Protein AF-A0A6I0E344-F1 (afdb_monomer)

pLDDT: mean 92.2, std 3.75, range [76.25, 97.19]

Structure (mmCIF, N/CA/C/O backbone):
data_AF-A0A6I0E344-F1
#
_entry.id   AF-A0A6I0E344-F1
#
loop_
_atom_site.group_PDB
_atom_site.id
_atom_site.type_symbol
_atom_site.label_atom_id
_atom_site.label_alt_id
_atom_site.label_comp_id
_atom_site.label_asym_id
_atom_site.label_entity_id
_atom_site.label_seq_id
_atom_site.pdbx_PDB_ins_code
_atom_site.Cartn_x
_atom_site.Cartn_y
_atom_site.Cartn_z
_atom_site.occupancy
_atom_site.B_iso_or_equiv
_atom_site.auth_seq_id
_atom_site.auth_comp_id
_atom_site.auth_asym_id
_atom_site.auth_atom_id
_atom_site.pdbx_PDB_model_num
ATOM 1 N N . MET A 1 1 ? -2.520 6.190 -1.148 1.00 80.88 1 MET A N 1
ATOM 2 C CA . MET A 1 1 ? -2.501 4.844 -0.517 1.00 80.88 1 MET A CA 1
ATOM 3 C C . MET A 1 1 ? -2.687 4.882 1.000 1.00 80.88 1 MET A C 1
ATOM 5 O O . MET A 1 1 ? -3.589 4.215 1.489 1.00 80.88 1 MET A O 1
ATOM 9 N N . PHE A 1 2 ? -1.874 5.655 1.731 1.00 86.81 2 PHE A N 1
ATOM 10 C CA . PHE A 1 2 ? -1.893 5.723 3.205 1.00 86.81 2 PHE A CA 1
ATOM 11 C C . PHE A 1 2 ? -2.862 6.762 3.799 1.00 86.81 2 PHE A C 1
ATOM 13 O O . PHE A 1 2 ? -3.015 6.836 5.013 1.00 86.81 2 PHE A O 1
ATOM 20 N N . ASP A 1 3 ? -3.538 7.550 2.959 1.00 88.00 3 ASP A N 1
ATOM 21 C CA . ASP A 1 3 ? -4.520 8.536 3.409 1.00 88.00 3 ASP A CA 1
ATOM 22 C C . ASP A 1 3 ? -5.737 7.853 4.061 1.00 88.00 3 ASP A C 1
ATOM 24 O O . ASP A 1 3 ? -6.398 6.975 3.485 1.00 88.00 3 ASP A O 1
ATOM 28 N N . ARG A 1 4 ? -6.005 8.252 5.305 1.00 84.88 4 ARG A N 1
ATOM 29 C CA . ARG A 1 4 ? -7.048 7.716 6.188 1.00 84.88 4 ARG A CA 1
ATOM 30 C C . ARG A 1 4 ? -8.435 8.273 5.896 1.00 84.88 4 ARG A C 1
ATOM 32 O O . ARG A 1 4 ? -9.414 7.667 6.325 1.00 84.88 4 ARG A O 1
ATOM 39 N N . ASN A 1 5 ? -8.504 9.369 5.149 1.00 88.94 5 ASN A N 1
ATOM 40 C CA . ASN A 1 5 ? -9.743 10.058 4.811 1.00 88.94 5 ASN A CA 1
ATOM 41 C C . ASN A 1 5 ? -10.348 9.571 3.487 1.00 88.94 5 ASN A C 1
ATOM 43 O O . ASN A 1 5 ? -11.479 9.926 3.160 1.00 88.94 5 ASN A O 1
ATOM 47 N N . LEU A 1 6 ? -9.631 8.724 2.742 1.00 90.31 6 LEU A N 1
ATOM 48 C CA . LEU A 1 6 ? -10.154 8.091 1.535 1.00 90.31 6 LEU A CA 1
ATOM 49 C C . LEU A 1 6 ? -11.244 7.071 1.862 1.00 90.31 6 LEU A C 1
ATOM 51 O O . LEU A 1 6 ? -11.137 6.290 2.816 1.00 90.31 6 LEU A O 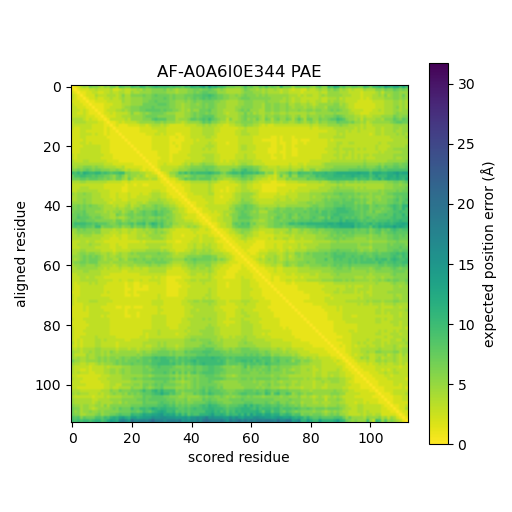1
ATOM 55 N N . LYS A 1 7 ? -12.265 7.014 1.003 1.00 91.12 7 LYS A N 1
ATOM 56 C CA . LYS A 1 7 ? -13.290 5.973 1.080 1.00 91.12 7 LYS A CA 1
ATOM 57 C C . LYS A 1 7 ? -12.672 4.603 0.792 1.00 91.12 7 LYS A C 1
ATOM 59 O O . LYS A 1 7 ? -11.716 4.506 0.021 1.00 91.12 7 LYS A O 1
ATOM 64 N N . PRO A 1 8 ? -13.233 3.508 1.341 1.00 86.88 8 PRO A N 1
ATOM 65 C CA . PRO A 1 8 ? -12.706 2.166 1.098 1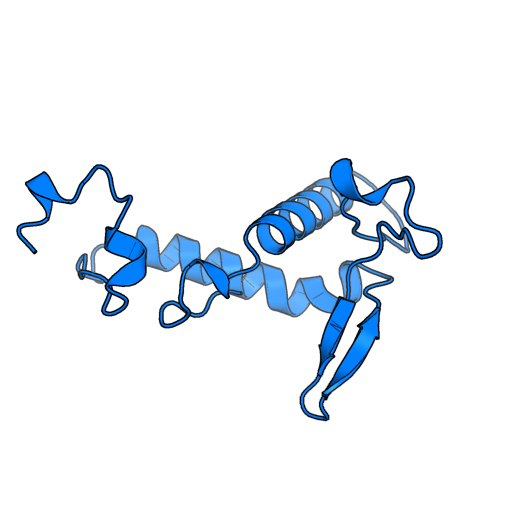.00 86.88 8 PRO A CA 1
ATOM 66 C C . PRO A 1 8 ? -12.612 1.777 -0.382 1.00 86.88 8 PRO A C 1
ATOM 68 O O . PRO A 1 8 ? -11.697 1.040 -0.739 1.00 86.88 8 PRO A O 1
ATOM 71 N N . ALA A 1 9 ? -13.536 2.261 -1.220 1.00 88.06 9 ALA A N 1
ATOM 72 C CA . ALA A 1 9 ? -13.557 2.002 -2.661 1.00 88.06 9 ALA A CA 1
ATOM 73 C C . ALA A 1 9 ? -12.412 2.705 -3.413 1.00 88.06 9 ALA A C 1
ATOM 75 O O . ALA A 1 9 ? -11.915 2.170 -4.399 1.00 88.06 9 ALA A O 1
ATOM 76 N N . ASP A 1 10 ? -11.956 3.850 -2.903 1.00 88.81 10 ASP A N 1
ATOM 77 C CA . ASP 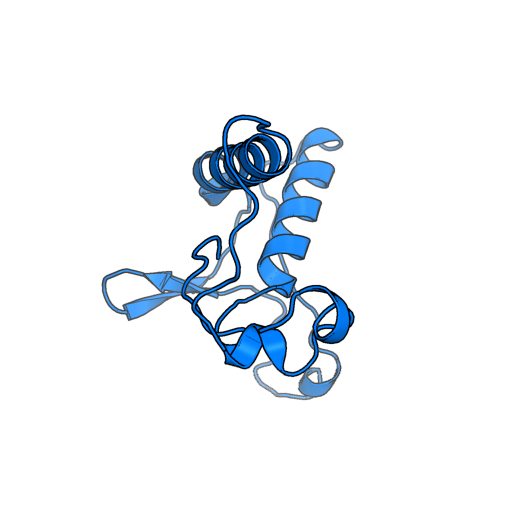A 1 10 ? -10.897 4.663 -3.512 1.00 88.81 10 ASP A CA 1
ATOM 78 C C . ASP A 1 10 ? -9.501 4.250 -3.022 1.00 88.81 10 ASP A C 1
ATOM 80 O O . ASP A 1 10 ? -8.483 4.756 -3.496 1.00 88.81 10 ASP A O 1
ATOM 84 N N . ARG A 1 11 ? -9.426 3.328 -2.050 1.00 86.25 11 ARG A N 1
ATOM 85 C CA . ARG A 1 11 ? -8.156 2.838 -1.517 1.00 86.25 11 ARG A CA 1
ATOM 86 C C . ARG A 1 11 ? -7.677 1.614 -2.308 1.00 86.25 11 ARG A C 1
ATOM 88 O O . ARG A 1 11 ? -8.284 0.544 -2.207 1.00 86.25 11 ARG A O 1
ATOM 95 N N . PRO A 1 12 ? -6.525 1.694 -2.992 1.00 86.06 12 PRO A N 1
ATOM 96 C CA . PRO A 1 12 ? -6.006 0.585 -3.783 1.00 86.06 12 PRO A CA 1
ATOM 97 C C . PRO A 1 12 ? -5.289 -0.454 -2.896 1.00 86.06 12 PRO A 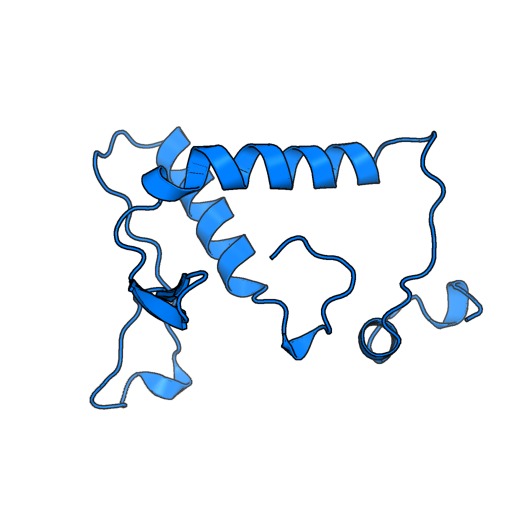C 1
ATOM 99 O O . PRO A 1 12 ? -4.064 -0.537 -2.870 1.00 86.06 12 PRO A O 1
ATOM 102 N N . LYS A 1 13 ? -6.051 -1.250 -2.129 1.00 87.31 13 LYS A N 1
ATOM 103 C CA . LYS A 1 13 ? -5.509 -2.212 -1.137 1.00 87.31 13 LYS A CA 1
ATOM 104 C C . LYS A 1 13 ? -4.534 -3.229 -1.742 1.00 87.31 13 LYS A C 1
ATOM 106 O O . LYS A 1 13 ? -3.531 -3.560 -1.123 1.00 87.31 13 LYS A O 1
ATOM 111 N N . HIS A 1 14 ? -4.826 -3.695 -2.953 1.00 91.19 14 HIS A N 1
ATOM 112 C CA . HIS A 1 14 ? -3.991 -4.651 -3.677 1.00 91.19 14 HIS A CA 1
ATOM 113 C C . HIS A 1 14 ? -2.625 -4.064 -4.059 1.00 91.19 14 HIS A C 1
ATOM 115 O O . HIS A 1 14 ? -1.643 -4.789 -4.036 1.00 91.19 14 HIS A O 1
ATOM 121 N N . ILE A 1 15 ? -2.532 -2.752 -4.320 1.00 92.69 15 ILE A N 1
ATOM 122 C CA . ILE A 1 15 ? -1.254 -2.091 -4.633 1.00 92.69 15 ILE A CA 1
ATOM 123 C C . ILE A 1 15 ? -0.333 -2.100 -3.414 1.00 92.69 15 ILE A C 1
ATOM 125 O O . ILE A 1 15 ? 0.845 -2.411 -3.550 1.00 92.69 15 ILE A O 1
ATOM 129 N N . LEU A 1 16 ? -0.880 -1.840 -2.216 1.00 93.56 16 LEU A N 1
ATOM 130 C CA . LEU A 1 16 ? -0.116 -1.920 -0.966 1.00 93.56 16 LEU A CA 1
ATOM 131 C C . LEU A 1 16 ? 0.500 -3.303 -0.779 1.00 93.56 16 LEU A C 1
ATOM 133 O O . LEU A 1 16 ? 1.675 -3.414 -0.443 1.00 93.56 16 LEU A O 1
ATOM 137 N N . GLN A 1 17 ? -0.292 -4.343 -1.025 1.00 94.00 17 GLN A N 1
ATOM 138 C CA . GLN A 1 17 ? 0.164 -5.721 -0.931 1.00 94.00 17 GLN A CA 1
ATOM 139 C C . GLN A 1 17 ? 1.245 -6.033 -1.977 1.00 94.00 17 GLN A C 1
ATOM 141 O O . GLN A 1 17 ? 2.281 -6.584 -1.618 1.00 94.00 17 GLN A O 1
ATOM 146 N N . THR A 1 18 ? 1.049 -5.653 -3.245 1.00 95.62 18 THR A N 1
ATOM 147 C CA . THR A 1 18 ? 2.046 -5.886 -4.303 1.00 95.62 18 THR A CA 1
ATOM 148 C C . THR A 1 18 ? 3.374 -5.194 -4.002 1.00 95.62 18 THR A C 1
ATOM 150 O O . THR A 1 18 ? 4.426 -5.799 -4.177 1.00 95.62 18 THR A O 1
ATOM 153 N N . PHE A 1 19 ? 3.343 -3.955 -3.509 1.00 96.06 19 PHE A N 1
ATOM 154 C CA . PHE A 1 19 ? 4.554 -3.210 -3.153 1.00 96.06 19 PHE A CA 1
ATOM 155 C C . PHE A 1 19 ? 5.271 -3.820 -1.948 1.00 96.06 19 PHE A C 1
ATOM 157 O O . PHE A 1 19 ? 6.495 -3.892 -1.939 1.00 96.06 19 PHE A O 1
ATOM 164 N N . LEU A 1 20 ? 4.523 -4.319 -0.958 1.00 95.62 20 LEU A N 1
ATOM 165 C CA . LEU A 1 20 ? 5.115 -5.042 0.164 1.00 95.62 20 LEU A CA 1
ATOM 166 C C . LEU A 1 20 ? 5.822 -6.325 -0.299 1.00 95.62 20 LEU A C 1
ATOM 168 O O . LEU A 1 20 ? 6.915 -6.615 0.175 1.00 95.62 20 LEU A O 1
ATOM 172 N N . TYR A 1 21 ? 5.246 -7.070 -1.245 1.00 95.44 21 TYR A N 1
ATOM 173 C CA . TYR A 1 21 ? 5.947 -8.211 -1.842 1.00 95.44 21 TYR A CA 1
ATOM 174 C C . TYR A 1 21 ? 7.172 -7.785 -2.651 1.00 95.44 21 TYR A C 1
ATOM 176 O O . TYR A 1 21 ? 8.190 -8.461 -2.569 1.00 95.44 21 TYR A O 1
ATOM 184 N N . GLY A 1 22 ? 7.100 -6.667 -3.381 1.00 95.69 22 GLY A N 1
ATOM 185 C CA . GLY A 1 22 ? 8.253 -6.090 -4.078 1.00 95.69 22 GLY A CA 1
ATOM 186 C C . GLY A 1 22 ? 9.417 -5.807 -3.127 1.00 95.69 22 GLY A C 1
ATOM 187 O O . GLY A 1 22 ? 10.536 -6.225 -3.403 1.00 95.69 22 GLY A O 1
ATOM 188 N N . TYR A 1 23 ? 9.130 -5.209 -1.967 1.00 95.88 23 TYR A N 1
ATOM 189 C CA . TYR A 1 23 ? 10.112 -4.984 -0.904 1.00 95.88 23 TYR A CA 1
ATOM 190 C C . TYR A 1 23 ? 10.749 -6.281 -0.394 1.00 95.88 23 TYR A C 1
ATOM 192 O O . TYR A 1 23 ? 11.970 -6.395 -0.332 1.00 95.88 23 TYR A O 1
ATOM 200 N N . LEU A 1 24 ? 9.923 -7.267 -0.028 1.00 95.69 24 LEU A N 1
ATOM 201 C CA . LEU A 1 24 ? 10.415 -8.541 0.502 1.00 95.69 24 LEU A CA 1
ATOM 202 C C . LEU A 1 24 ? 11.255 -9.289 -0.539 1.00 95.69 24 LEU A C 1
ATOM 204 O O . LEU A 1 24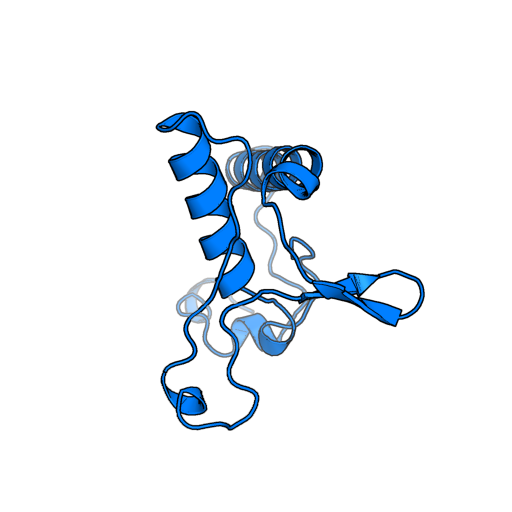 ? 12.317 -9.809 -0.219 1.00 95.69 24 LEU A O 1
ATOM 208 N N . TYR A 1 25 ? 10.810 -9.287 -1.796 1.00 96.25 25 TYR A N 1
ATOM 209 C CA . TYR A 1 25 ? 11.536 -9.907 -2.897 1.00 96.25 25 TYR A CA 1
ATOM 210 C C . TYR A 1 25 ? 12.884 -9.219 -3.155 1.00 96.25 25 TYR A C 1
ATOM 212 O O . TYR A 1 25 ? 13.888 -9.909 -3.319 1.00 96.25 25 TYR A O 1
ATOM 220 N N . ALA A 1 26 ? 12.921 -7.882 -3.133 1.00 95.31 26 ALA A N 1
ATOM 221 C CA . ALA A 1 26 ? 14.144 -7.089 -3.274 1.00 95.31 26 ALA A CA 1
ATOM 222 C C . ALA A 1 26 ? 15.160 -7.342 -2.149 1.00 95.31 26 ALA A C 1
ATOM 224 O O . ALA A 1 26 ? 16.361 -7.242 -2.376 1.00 95.31 26 ALA A O 1
ATOM 225 N N . ALA A 1 27 ? 14.693 -7.666 -0.940 1.00 93.25 27 ALA A N 1
ATOM 226 C CA . ALA A 1 27 ? 15.563 -7.965 0.195 1.00 93.25 27 ALA A CA 1
ATOM 227 C C . ALA A 1 27 ? 16.250 -9.339 0.085 1.00 93.25 27 ALA A C 1
ATOM 229 O O . ALA A 1 27 ? 17.319 -9.533 0.661 1.00 93.25 27 ALA A O 1
ATOM 230 N N . GLU A 1 28 ? 15.645 -10.287 -0.635 1.00 94.12 28 GLU A N 1
ATOM 231 C CA . GLU A 1 28 ? 16.160 -11.653 -0.800 1.00 94.12 28 GLU A CA 1
ATOM 232 C C . GLU A 1 28 ? 16.893 -11.875 -2.133 1.00 94.12 28 GLU A C 1
ATOM 234 O O . GLU A 1 28 ? 17.588 -12.879 -2.284 1.00 94.12 28 GLU A O 1
ATOM 239 N N . ASN A 1 29 ? 16.745 -10.967 -3.104 1.00 93.12 29 ASN A N 1
ATOM 240 C CA . ASN A 1 29 ? 17.241 -11.152 -4.467 1.00 93.12 29 ASN A CA 1
ATOM 241 C C . ASN A 1 29 ? 17.905 -9.880 -5.007 1.00 93.12 29 ASN A C 1
ATOM 243 O O . ASN A 1 29 ? 17.329 -8.795 -4.963 1.00 93.12 29 ASN A O 1
ATOM 247 N N . GLU A 1 30 ? 19.085 -10.029 -5.611 1.00 89.50 30 GLU A N 1
ATOM 248 C CA . GLU A 1 30 ? 19.792 -8.933 -6.278 1.00 89.50 30 GLU A CA 1
ATOM 249 C C . GLU A 1 30 ? 19.327 -8.799 -7.737 1.00 89.50 30 GLU A C 1
ATOM 251 O O . GLU A 1 30 ? 19.782 -9.516 -8.632 1.00 89.50 30 GLU A O 1
ATOM 256 N N . HIS A 1 31 ? 18.414 -7.861 -7.991 1.00 92.44 31 HIS A N 1
ATOM 257 C CA . HIS A 1 31 ? 17.958 -7.520 -9.338 1.00 92.44 31 HIS A CA 1
ATOM 258 C C . HIS A 1 31 ? 17.994 -6.011 -9.572 1.00 92.44 31 HIS A C 1
ATOM 260 O O . HIS A 1 31 ? 17.709 -5.224 -8.681 1.00 92.44 31 HIS A O 1
ATOM 266 N N . ASN A 1 32 ? 18.283 -5.601 -10.809 1.00 90.75 32 ASN A N 1
ATOM 267 C CA . ASN A 1 32 ? 18.285 -4.182 -11.186 1.00 90.75 32 ASN A CA 1
ATOM 268 C C . ASN A 1 32 ? 16.869 -3.626 -11.419 1.00 90.75 32 ASN A C 1
ATOM 270 O O . ASN A 1 32 ? 16.652 -2.418 -11.354 1.00 90.75 32 ASN A O 1
ATOM 274 N N . VAL A 1 33 ? 15.909 -4.502 -11.735 1.00 95.50 33 VAL A N 1
ATOM 275 C CA . VAL A 1 33 ? 14.526 -4.136 -12.053 1.00 95.50 33 VAL A CA 1
ATOM 276 C C . VAL A 1 33 ? 13.585 -5.160 -11.438 1.00 95.50 33 VAL A C 1
ATOM 278 O O . VAL A 1 33 ? 13.737 -6.361 -11.664 1.00 95.50 33 VAL A O 1
ATOM 281 N N . ILE A 1 34 ? 12.593 -4.675 -10.69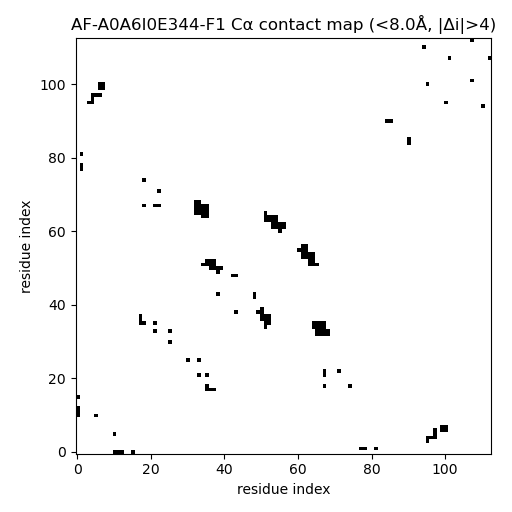6 1.00 96.19 34 ILE A N 1
ATOM 282 C CA . ILE A 1 34 ? 11.482 -5.477 -10.179 1.00 96.19 34 ILE A CA 1
ATOM 283 C C . ILE A 1 34 ? 10.193 -4.824 -10.660 1.00 96.19 34 ILE A C 1
ATOM 285 O O . ILE A 1 34 ? 9.825 -3.762 -10.171 1.00 96.19 34 ILE A O 1
ATOM 289 N N . THR A 1 35 ? 9.490 -5.447 -11.604 1.00 96.00 35 THR A N 1
ATOM 290 C CA . THR A 1 35 ? 8.229 -4.904 -12.126 1.00 96.00 35 THR A CA 1
ATOM 291 C C . THR A 1 35 ? 7.046 -5.442 -11.317 1.00 96.00 35 THR A C 1
ATOM 293 O O . THR A 1 35 ? 6.740 -6.634 -11.405 1.00 96.00 35 THR A O 1
ATOM 296 N N . PRO A 1 36 ? 6.351 -4.606 -10.524 1.00 95.69 36 PRO A N 1
ATOM 297 C CA . PRO A 1 36 ? 5.175 -5.045 -9.790 1.00 95.69 36 PRO A CA 1
ATOM 298 C C . PRO A 1 36 ? 3.979 -5.206 -10.736 1.00 95.69 36 PRO A C 1
ATOM 300 O O . PRO A 1 36 ? 3.734 -4.371 -11.608 1.00 95.69 36 PRO A O 1
ATOM 303 N N . GLY A 1 37 ? 3.183 -6.253 -10.523 1.00 94.56 37 GLY A N 1
ATOM 304 C CA . GLY A 1 37 ? 2.017 -6.529 -11.355 1.00 94.56 37 GLY A CA 1
ATOM 305 C C . GLY A 1 37 ? 0.865 -7.181 -10.603 1.00 94.56 37 GLY A C 1
ATOM 306 O O . GLY A 1 37 ? 1.041 -7.774 -9.538 1.00 94.56 37 GLY A O 1
ATOM 307 N N . LEU A 1 38 ? -0.336 -7.057 -11.165 1.00 93.50 38 LEU A N 1
ATOM 308 C CA . LEU A 1 38 ? -1.549 -7.693 -10.664 1.00 93.50 38 LEU A CA 1
ATOM 309 C C . LEU A 1 38 ? -2.298 -8.398 -11.782 1.00 93.50 38 LEU A C 1
ATOM 311 O O . LEU A 1 38 ? -2.693 -7.802 -12.780 1.00 93.50 38 LEU A O 1
ATOM 315 N N . PHE A 1 39 ? -2.545 -9.683 -11.568 1.00 92.44 39 PHE A N 1
ATOM 316 C CA . PHE A 1 39 ? -3.266 -10.510 -12.515 1.00 92.44 39 PHE A CA 1
ATOM 317 C C . PHE A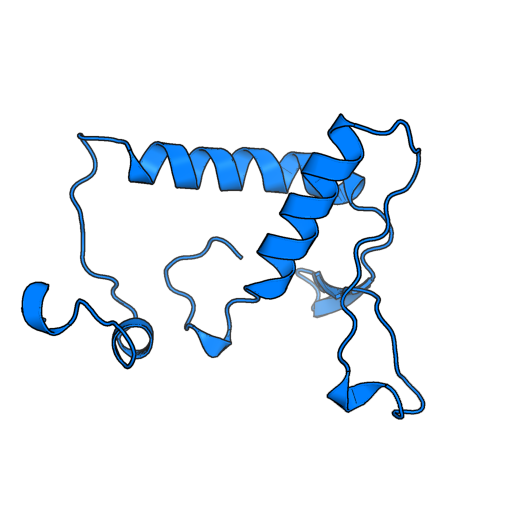 1 39 ? -4.771 -10.471 -12.227 1.00 92.44 39 PHE A C 1
ATOM 319 O O . PHE A 1 39 ? -5.283 -11.173 -11.353 1.00 92.44 39 PHE A O 1
ATOM 326 N N . PHE A 1 40 ? -5.506 -9.644 -12.968 1.00 89.06 40 PHE A N 1
ATOM 327 C CA . PHE A 1 40 ? -6.962 -9.569 -12.852 1.00 89.06 40 PHE A CA 1
ATOM 328 C C . PHE A 1 40 ? -7.625 -10.686 -13.663 1.00 89.06 40 PHE A C 1
ATOM 330 O O . PHE A 1 40 ? -7.982 -10.492 -14.821 1.00 89.06 40 PHE A O 1
ATOM 337 N N . THR A 1 41 ? -7.839 -11.847 -13.040 1.00 90.06 41 THR A N 1
ATOM 338 C CA . THR A 1 41 ? -8.373 -13.059 -13.699 1.00 90.06 41 THR A CA 1
ATOM 339 C C . THR A 1 41 ? -9.668 -12.831 -14.480 1.00 90.06 41 THR A C 1
ATOM 341 O O . THR A 1 41 ? -9.844 -13.397 -15.550 1.00 90.06 41 THR A O 1
ATOM 344 N N . LYS A 1 42 ? -10.559 -11.956 -13.999 1.00 88.94 42 LYS A N 1
ATOM 345 C CA . LYS A 1 42 ? -11.817 -11.612 -14.690 1.00 88.94 42 LYS A CA 1
ATOM 346 C C . LYS A 1 42 ? -11.628 -10.856 -16.011 1.00 88.94 42 LYS A C 1
ATOM 348 O O . LYS A 1 42 ? -12.574 -10.790 -16.781 1.00 88.94 42 LYS A O 1
ATOM 353 N N . LYS A 1 43 ? -10.452 -10.267 -16.233 1.00 89.25 43 LYS A N 1
ATOM 354 C CA . LYS A 1 43 ? -10.106 -9.438 -17.398 1.00 89.25 43 LYS A CA 1
ATOM 355 C C . LYS A 1 43 ? -9.081 -10.100 -18.316 1.00 89.25 43 LYS A C 1
ATOM 357 O O . LYS A 1 43 ? -8.608 -9.471 -19.249 1.00 89.25 43 LYS A O 1
ATOM 362 N N . VAL A 1 44 ? -8.702 -11.351 -18.046 1.00 91.75 44 VAL A N 1
ATOM 363 C CA . VAL A 1 44 ? -7.623 -12.042 -18.775 1.00 91.75 44 VAL A CA 1
ATOM 364 C C . VAL A 1 44 ? -7.909 -12.202 -20.272 1.00 91.75 44 VAL A C 1
ATOM 366 O O . VAL A 1 44 ? -6.983 -12.315 -21.064 1.00 91.75 44 VAL A O 1
ATOM 369 N N . PHE A 1 45 ? -9.186 -12.202 -20.655 1.00 92.94 45 PHE A N 1
ATOM 370 C CA . PHE A 1 45 ? -9.623 -12.314 -22.045 1.00 92.94 45 PHE A CA 1
ATOM 371 C C . PHE A 1 45 ? -9.848 -10.954 -22.722 1.00 92.94 45 PHE A C 1
ATOM 373 O O . PHE A 1 45 ? -10.238 -10.922 -23.886 1.00 92.94 45 PHE A O 1
ATOM 380 N N . ASP A 1 46 ? -9.623 -9.840 -22.018 1.00 93.38 46 ASP A N 1
ATOM 381 C CA . ASP A 1 46 ? -9.731 -8.507 -22.605 1.00 93.38 46 ASP A CA 1
ATOM 382 C C . ASP A 1 46 ? -8.550 -8.286 -23.566 1.00 93.38 46 ASP A C 1
ATOM 384 O O . ASP A 1 46 ? -7.400 -8.555 -23.219 1.00 93.38 46 ASP A O 1
ATOM 388 N N . GLU A 1 47 ? -8.799 -7.727 -24.753 1.00 90.31 47 GLU A N 1
ATOM 389 C CA . GLU A 1 47 ? -7.742 -7.458 -25.750 1.00 90.31 47 GLU A CA 1
ATOM 390 C C . GLU A 1 47 ? -6.635 -6.529 -25.220 1.00 90.31 47 GLU A C 1
ATOM 392 O O . GLU A 1 47 ? -5.494 -6.580 -25.668 1.00 90.31 47 GLU A O 1
ATOM 397 N N . GLN A 1 48 ? -6.972 -5.684 -24.243 1.00 88.75 48 GLN A N 1
ATOM 398 C CA . GLN A 1 48 ? -6.055 -4.752 -23.584 1.00 88.75 48 GLN A CA 1
ATOM 399 C C . GLN A 1 48 ? -5.590 -5.257 -22.210 1.00 88.75 48 GLN A C 1
ATOM 401 O O . GLN A 1 48 ? -5.214 -4.456 -21.348 1.00 88.75 48 GLN A O 1
ATOM 406 N N . PHE A 1 49 ? -5.656 -6.570 -21.963 1.00 90.94 49 PHE A N 1
ATOM 407 C CA . PHE A 1 49 ? -5.213 -7.145 -20.701 1.00 90.94 49 PHE A CA 1
ATOM 408 C C . PHE A 1 49 ? -3.736 -6.829 -20.444 1.00 90.94 49 PHE A C 1
ATOM 410 O O . PHE A 1 49 ? -2.855 -7.074 -21.266 1.00 90.94 49 PHE A O 1
ATOM 417 N N . THR A 1 50 ? -3.463 -6.301 -19.256 1.00 91.50 50 THR A N 1
ATOM 418 C CA . THR A 1 50 ? -2.112 -6.063 -18.769 1.00 91.50 50 THR A CA 1
ATOM 419 C C . THR A 1 50 ? -2.069 -6.315 -17.274 1.00 91.50 50 THR A C 1
ATOM 421 O O . THR A 1 50 ? -3.021 -6.022 -16.546 1.00 91.50 50 THR A O 1
ATOM 424 N N . THR A 1 51 ? -0.950 -6.862 -16.816 1.00 94.00 51 THR A N 1
ATOM 425 C CA . THR A 1 51 ? -0.653 -7.004 -15.392 1.00 94.00 51 THR A CA 1
ATOM 426 C C . THR A 1 51 ? -0.024 -5.747 -14.808 1.00 94.00 51 THR A C 1
ATOM 428 O O . THR A 1 51 ? 0.107 -5.655 -13.590 1.00 94.00 51 THR A O 1
ATOM 431 N N . ASN A 1 52 ? 0.385 -4.795 -15.647 1.00 93.81 52 ASN A N 1
ATOM 432 C CA . ASN A 1 52 ? 1.168 -3.648 -15.216 1.00 93.81 52 ASN A CA 1
ATOM 433 C C . ASN A 1 52 ? 0.333 -2.711 -14.344 1.00 93.81 52 ASN A C 1
ATOM 435 O O . ASN A 1 52 ? -0.837 -2.428 -14.622 1.00 93.81 52 ASN A O 1
ATOM 439 N N . LEU A 1 53 ? 0.961 -2.199 -13.292 1.00 93.56 53 LEU A N 1
ATOM 440 C CA . LEU A 1 53 ? 0.356 -1.187 -12.440 1.00 93.56 53 LEU A CA 1
ATOM 441 C C . LEU A 1 53 ? 0.548 0.196 -13.060 1.00 93.56 53 LEU A C 1
ATOM 443 O O . LEU A 1 53 ? 1.545 0.464 -13.725 1.00 93.56 53 LEU A O 1
ATOM 447 N N . SER A 1 54 ? -0.409 1.091 -12.832 1.00 92.69 54 SER A N 1
ATOM 448 C CA . SER A 1 54 ? -0.336 2.468 -13.318 1.00 92.69 54 SER A CA 1
ATOM 449 C C . SER A 1 54 ? -0.895 3.445 -12.298 1.00 92.69 54 SER A C 1
ATOM 451 O O . SER A 1 54 ? -1.826 3.101 -11.565 1.00 92.69 54 SER A O 1
ATOM 453 N N . TYR A 1 55 ? -0.386 4.670 -12.304 1.00 91.88 55 TYR A N 1
ATOM 454 C CA . TYR A 1 55 ? -0.865 5.771 -11.475 1.00 91.88 55 TYR A CA 1
ATOM 455 C C . TYR A 1 55 ? -1.068 7.027 -12.324 1.00 91.88 55 TYR A C 1
ATOM 457 O O . TYR A 1 55 ? -0.598 7.110 -13.458 1.00 91.88 55 TYR A O 1
ATOM 465 N N . LYS A 1 56 ? -1.815 7.988 -11.782 1.00 92.12 56 LYS A N 1
ATOM 466 C CA . LYS A 1 56 ? -1.894 9.340 -12.334 1.00 92.12 56 LYS A CA 1
ATOM 467 C C . LYS A 1 56 ? -1.007 10.252 -11.503 1.00 92.12 56 LYS A C 1
ATOM 469 O O . LYS A 1 56 ? -1.094 10.201 -10.277 1.00 92.12 56 LYS A O 1
ATOM 474 N N . ASP A 1 57 ? -0.171 11.038 -12.161 1.00 90.38 57 ASP A N 1
ATOM 475 C CA . ASP A 1 57 ? 0.616 12.077 -11.498 1.00 90.38 57 ASP A CA 1
ATOM 476 C C . ASP A 1 57 ? -0.215 13.348 -11.241 1.00 90.38 57 ASP A C 1
ATOM 478 O O . ASP A 1 57 ? -1.420 13.402 -11.508 1.00 90.38 57 ASP A O 1
ATOM 482 N N . GLU A 1 58 ? 0.438 14.387 -10.717 1.00 89.88 58 GLU A N 1
ATOM 483 C CA . GLU A 1 58 ? -0.181 15.686 -10.418 1.00 89.88 58 GLU A CA 1
ATOM 484 C C . GLU A 1 58 ? -0.774 16.374 -11.661 1.00 89.88 58 GLU A C 1
ATOM 486 O O . GLU A 1 58 ? -1.710 17.166 -11.551 1.00 89.88 58 GLU A O 1
ATOM 491 N N . GLN A 1 59 ? -0.278 16.035 -12.853 1.00 93.56 59 GLN A N 1
ATOM 492 C CA . GLN A 1 59 ? -0.735 16.562 -14.141 1.00 93.56 59 GLN A CA 1
ATOM 493 C C . GLN A 1 59 ? -1.833 15.685 -14.767 1.00 93.56 59 GLN A C 1
ATOM 495 O O . GLN A 1 59 ? -2.274 15.946 -15.886 1.00 93.56 59 GLN A O 1
ATOM 500 N N . ASN A 1 60 ? -2.324 14.672 -14.041 1.00 92.00 60 ASN A N 1
ATOM 501 C CA . ASN A 1 60 ? -3.274 13.657 -14.504 1.00 92.00 60 ASN A CA 1
ATOM 502 C C . ASN A 1 60 ? -2.771 12.783 -15.665 1.00 92.00 60 ASN A C 1
ATOM 504 O O . ASN A 1 60 ? -3.578 12.106 -16.318 1.00 92.00 60 ASN A O 1
ATOM 508 N N . VAL A 1 61 ? -1.460 12.734 -15.899 1.00 95.44 61 VAL A N 1
ATOM 509 C CA . VAL A 1 61 ? -0.868 11.849 -16.904 1.00 95.44 61 VAL A CA 1
ATOM 510 C C . VAL A 1 61 ? -0.777 10.438 -16.327 1.00 95.44 61 VAL A C 1
ATOM 512 O O . VAL A 1 61 ? -0.408 10.235 -15.169 1.00 95.44 61 VAL A O 1
ATOM 515 N N . LYS A 1 62 ? -1.184 9.444 -17.124 1.00 94.19 62 LYS A N 1
ATOM 516 C CA . LYS A 1 62 ? -1.124 8.031 -16.737 1.00 94.19 62 LYS A CA 1
ATOM 517 C C . LYS A 1 62 ? 0.298 7.518 -16.945 1.00 94.19 62 LYS A C 1
ATOM 519 O O . LYS A 1 62 ? 0.740 7.405 -18.083 1.00 94.19 62 LYS A O 1
ATOM 524 N N . ASN A 1 63 ? 0.946 7.131 -15.856 1.00 95.31 63 ASN A N 1
ATOM 525 C CA . ASN A 1 63 ? 2.282 6.551 -15.850 1.00 95.31 63 ASN A CA 1
ATOM 526 C C . ASN A 1 63 ? 2.210 5.072 -15.460 1.00 95.31 63 ASN A C 1
ATOM 528 O O . ASN A 1 63 ? 1.426 4.688 -14.584 1.00 95.31 63 ASN A O 1
ATOM 532 N N . THR A 1 64 ? 3.013 4.243 -16.120 1.00 95.81 64 THR A N 1
ATOM 533 C CA . THR A 1 64 ? 3.163 2.819 -15.798 1.00 95.81 64 THR A CA 1
ATOM 534 C C . THR A 1 64 ? 4.283 2.646 -14.782 1.00 95.81 64 THR A C 1
ATOM 536 O O . THR A 1 64 ? 5.290 3.343 -14.833 1.00 95.81 64 THR A O 1
ATOM 539 N N . ILE A 1 65 ? 4.103 1.719 -13.849 1.00 95.50 65 ILE A N 1
ATOM 540 C CA . ILE A 1 65 ? 5.104 1.377 -12.841 1.00 95.50 65 ILE A CA 1
ATOM 541 C C . ILE A 1 65 ? 5.961 0.249 -13.408 1.00 95.50 65 ILE A C 1
ATOM 543 O O . ILE A 1 65 ? 5.526 -0.902 -13.440 1.00 95.50 65 ILE A O 1
ATOM 547 N N . GLU A 1 66 ? 7.153 0.589 -13.887 1.00 96.12 66 GLU A N 1
ATOM 548 C CA . GLU A 1 66 ? 8.072 -0.375 -14.508 1.00 96.12 66 GLU A CA 1
ATOM 549 C C . GLU A 1 66 ? 9.066 -0.965 -13.507 1.00 96.12 66 GLU A C 1
ATOM 551 O O . GLU A 1 66 ? 9.436 -2.135 -13.631 1.00 96.12 66 GLU A O 1
ATOM 556 N N . ASN A 1 67 ? 9.447 -0.190 -12.488 1.00 96.50 67 ASN A N 1
ATOM 557 C CA . ASN A 1 67 ? 10.397 -0.606 -11.469 1.00 96.50 67 ASN A CA 1
ATOM 558 C C . ASN A 1 67 ? 9.920 -0.226 -10.058 1.00 96.50 67 ASN A C 1
ATOM 560 O O . ASN A 1 67 ? 9.612 0.927 -9.769 1.00 96.50 67 ASN A O 1
ATOM 564 N N . TYR A 1 68 ? 9.869 -1.204 -9.157 1.00 95.88 68 TYR A N 1
ATOM 565 C CA . TYR A 1 68 ? 9.512 -1.017 -7.751 1.00 95.88 68 TYR A CA 1
ATOM 566 C C . TYR A 1 68 ? 10.487 -0.072 -7.033 1.00 95.88 68 TYR A C 1
ATOM 568 O O . TYR A 1 68 ? 10.052 0.741 -6.213 1.00 95.88 68 TYR A O 1
ATOM 576 N N . TYR A 1 69 ? 11.780 -0.134 -7.372 1.00 96.62 69 TYR A N 1
ATOM 577 C CA . TYR A 1 69 ? 12.818 0.677 -6.728 1.00 96.62 69 TYR A CA 1
ATOM 578 C C . TYR A 1 69 ? 12.575 2.188 -6.857 1.00 96.62 69 TYR A C 1
ATOM 580 O O . TYR A 1 69 ? 12.939 2.938 -5.952 1.00 96.62 69 TYR A O 1
ATOM 588 N N . ASP A 1 70 ? 11.872 2.633 -7.904 1.00 96.06 70 ASP A N 1
ATOM 589 C CA . ASP A 1 70 ? 11.526 4.048 -8.107 1.00 96.06 70 ASP A CA 1
ATOM 590 C C . ASP A 1 70 ? 10.617 4.598 -6.993 1.00 96.06 70 ASP A C 1
ATOM 592 O O . ASP A 1 70 ? 10.578 5.801 -6.741 1.00 96.06 70 ASP A O 1
ATOM 596 N N . PHE A 1 71 ? 9.897 3.716 -6.295 1.00 95.56 71 PHE A N 1
ATOM 597 C CA . PHE A 1 71 ? 8.920 4.076 -5.269 1.00 95.56 71 PHE A CA 1
ATOM 598 C C . PHE A 1 71 ? 9.338 3.663 -3.857 1.00 95.56 71 PHE A C 1
ATOM 600 O O . PHE A 1 71 ? 8.716 4.096 -2.885 1.00 95.56 71 PHE A O 1
ATOM 607 N N . GLU A 1 72 ? 10.366 2.827 -3.713 1.00 95.44 72 GLU A N 1
ATOM 608 C CA . GLU A 1 72 ? 10.776 2.246 -2.430 1.00 95.44 72 GLU A CA 1
ATOM 609 C C . GLU A 1 72 ? 11.086 3.314 -1.372 1.00 95.44 72 GLU A C 1
ATOM 611 O O . GLU A 1 72 ? 10.585 3.244 -0.243 1.00 95.44 72 GLU A O 1
ATOM 616 N N . ASN A 1 73 ? 11.848 4.339 -1.768 1.00 95.88 73 ASN A N 1
ATOM 617 C CA . ASN A 1 73 ? 12.274 5.438 -0.898 1.00 95.88 73 ASN A CA 1
ATOM 618 C C . ASN A 1 73 ? 11.100 6.245 -0.330 1.00 95.88 73 ASN A C 1
ATOM 620 O O . ASN A 1 73 ? 11.238 6.887 0.709 1.00 95.88 73 ASN A O 1
ATOM 624 N N . GLU A 1 74 ? 9.938 6.204 -0.980 1.00 95.12 74 GLU A N 1
ATOM 625 C CA . GLU A 1 74 ? 8.717 6.819 -0.470 1.00 95.12 74 GLU A CA 1
ATOM 626 C C . GLU A 1 74 ? 7.836 5.803 0.277 1.00 95.12 74 GLU A C 1
ATOM 628 O O . GLU A 1 74 ? 7.273 6.095 1.337 1.00 95.12 74 GLU A O 1
ATOM 633 N N . PHE A 1 75 ? 7.711 4.592 -0.264 1.00 95.25 75 PHE A N 1
ATOM 634 C CA . PHE A 1 75 ? 6.812 3.561 0.238 1.00 95.25 75 PHE A CA 1
ATOM 635 C C . PHE A 1 75 ? 7.214 3.051 1.629 1.00 95.25 75 PHE A C 1
ATOM 637 O O . PHE A 1 75 ? 6.365 3.008 2.529 1.00 95.25 75 PHE A O 1
ATOM 644 N N . ILE A 1 76 ? 8.490 2.706 1.833 1.00 96.38 76 ILE A N 1
ATOM 645 C CA . ILE A 1 76 ? 8.964 2.082 3.078 1.00 96.38 76 ILE A CA 1
ATOM 646 C C . ILE A 1 76 ? 8.891 3.021 4.291 1.00 96.38 76 ILE A C 1
ATOM 648 O O . ILE A 1 76 ? 8.387 2.602 5.340 1.00 96.38 76 ILE A O 1
ATOM 652 N N . PRO A 1 77 ? 9.299 4.298 4.201 1.00 97.19 77 PRO A N 1
ATOM 653 C CA . PRO A 1 77 ? 9.109 5.227 5.310 1.00 97.19 77 PRO A CA 1
ATOM 654 C C . PRO A 1 77 ? 7.634 5.410 5.684 1.00 97.19 77 PRO A C 1
ATOM 656 O O . PRO A 1 77 ? 7.300 5.447 6.868 1.00 97.19 77 PRO A O 1
ATOM 659 N N . ARG A 1 78 ? 6.728 5.463 4.697 1.00 95.81 78 ARG A N 1
ATOM 660 C CA . ARG A 1 78 ? 5.289 5.637 4.950 1.00 95.81 78 ARG A CA 1
ATOM 661 C C . ARG A 1 78 ? 4.652 4.422 5.624 1.00 95.81 78 ARG A C 1
ATOM 663 O O . ARG A 1 78 ? 3.858 4.602 6.548 1.00 95.81 78 ARG A O 1
ATOM 670 N N . ILE A 1 79 ? 4.981 3.200 5.192 1.00 95.00 79 ILE A N 1
ATOM 671 C CA . ILE A 1 79 ? 4.455 1.992 5.849 1.00 95.00 79 ILE A CA 1
ATOM 672 C C . ILE A 1 79 ? 5.016 1.848 7.265 1.00 95.00 79 ILE A C 1
ATOM 674 O O . ILE A 1 79 ? 4.251 1.546 8.179 1.00 95.00 79 ILE A O 1
ATOM 678 N N . ARG A 1 80 ? 6.306 2.150 7.472 1.00 96.06 80 ARG A N 1
ATOM 679 C CA . ARG A 1 80 ? 6.930 2.140 8.801 1.00 96.06 80 ARG A CA 1
ATOM 680 C C . ARG A 1 80 ? 6.242 3.124 9.743 1.00 96.06 80 ARG A C 1
ATOM 682 O O . ARG A 1 80 ? 5.778 2.701 10.794 1.00 96.06 80 ARG A O 1
ATOM 689 N N . ALA A 1 81 ? 6.082 4.380 9.326 1.00 95.69 81 ALA A N 1
ATOM 690 C CA . ALA A 1 81 ? 5.395 5.397 10.120 1.00 95.69 81 ALA A CA 1
ATOM 691 C C . ALA A 1 81 ? 3.957 4.977 10.479 1.00 95.69 81 ALA A C 1
ATOM 693 O O . ALA A 1 81 ? 3.508 5.175 11.605 1.00 95.69 81 ALA A O 1
ATOM 694 N N . CYS A 1 82 ? 3.238 4.342 9.544 1.00 93.88 82 CYS A N 1
ATOM 695 C CA . CYS A 1 82 ? 1.896 3.824 9.811 1.00 93.88 82 CYS A CA 1
ATOM 696 C C . CYS A 1 82 ? 1.897 2.733 10.894 1.00 93.88 82 CYS A C 1
ATOM 698 O O . CYS A 1 82 ? 0.993 2.708 11.727 1.00 93.88 82 CYS A O 1
ATOM 700 N N . VAL A 1 83 ? 2.874 1.824 10.875 1.00 94.50 83 VAL A N 1
ATOM 701 C CA . VAL A 1 83 ? 2.996 0.752 11.874 1.00 94.50 83 VAL A CA 1
ATOM 702 C C . VAL A 1 83 ? 3.421 1.318 13.227 1.00 94.50 83 VAL A C 1
ATOM 704 O O . VAL A 1 83 ? 2.814 0.980 14.238 1.00 94.50 83 VAL A O 1
ATOM 707 N N . GLU A 1 84 ? 4.407 2.212 13.254 1.00 96.25 84 GLU A N 1
ATOM 708 C CA . GLU A 1 84 ? 4.859 2.885 14.478 1.00 96.25 84 GLU A CA 1
ATOM 709 C C . GLU A 1 84 ? 3.709 3.613 15.176 1.00 96.25 84 GLU A C 1
ATOM 711 O O . GLU A 1 84 ? 3.551 3.498 16.389 1.00 96.25 84 GLU A O 1
ATOM 716 N N . GLU A 1 85 ? 2.858 4.302 14.414 1.00 94.12 85 GLU A N 1
ATOM 717 C CA . GLU A 1 85 ? 1.684 4.975 14.962 1.00 94.12 85 GLU A CA 1
ATOM 718 C C . GLU A 1 85 ? 0.678 3.995 15.584 1.00 94.12 85 GLU A C 1
ATOM 720 O O . GLU A 1 85 ? 0.157 4.271 16.661 1.00 94.12 85 GLU A O 1
ATOM 725 N N . ILE A 1 86 ? 0.431 2.839 14.951 1.00 93.00 86 ILE A N 1
ATOM 726 C CA . ILE A 1 86 ? -0.487 1.807 15.472 1.00 93.00 86 ILE A CA 1
ATOM 727 C C . ILE A 1 86 ? -0.049 1.316 16.859 1.00 93.00 86 ILE A C 1
ATOM 729 O O . ILE A 1 86 ? -0.897 1.009 17.695 1.00 93.00 86 ILE A O 1
A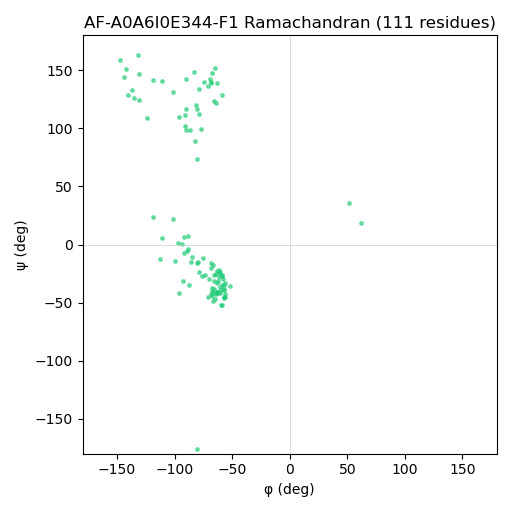TOM 733 N N . PHE A 1 87 ? 1.260 1.251 17.107 1.00 95.06 87 PHE A N 1
ATOM 734 C CA . PHE A 1 87 ? 1.823 0.787 18.375 1.00 95.06 87 PHE A CA 1
ATOM 735 C C . PHE A 1 87 ? 2.191 1.918 19.343 1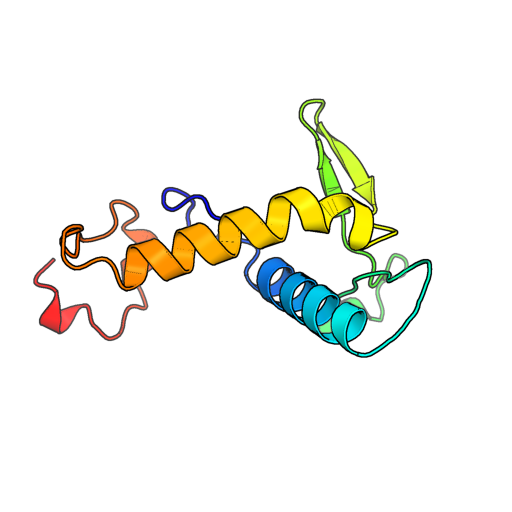.00 95.06 87 PHE A C 1
ATOM 737 O O . PHE A 1 87 ? 2.684 1.636 20.436 1.00 95.06 87 PHE A O 1
ATOM 744 N N . ASN A 1 88 ? 1.960 3.184 18.988 1.00 96.31 88 ASN A N 1
ATOM 745 C CA . ASN A 1 88 ? 2.319 4.309 19.841 1.00 96.31 88 ASN A CA 1
ATOM 746 C C . ASN A 1 88 ? 1.281 4.501 20.967 1.00 96.31 88 ASN A C 1
ATOM 748 O O . ASN A 1 88 ? 0.169 4.952 20.692 1.00 96.31 88 ASN A O 1
ATOM 752 N N . PRO A 1 89 ? 1.629 4.264 22.249 1.00 95.81 89 PRO A N 1
ATOM 753 C CA . PRO A 1 89 ? 0.682 4.385 23.360 1.00 95.81 89 PRO A CA 1
ATOM 754 C C . PRO A 1 89 ? 0.248 5.832 23.639 1.00 95.81 89 PRO A C 1
ATOM 756 O O . PRO A 1 89 ? -0.738 6.046 24.339 1.00 95.81 89 PRO A O 1
ATOM 759 N N . GLN A 1 90 ? 0.978 6.825 23.118 1.00 97.00 90 GLN A N 1
ATOM 760 C CA . GLN A 1 90 ? 0.610 8.240 23.228 1.00 97.00 90 GLN A CA 1
ATOM 761 C C . GLN A 1 90 ? -0.461 8.645 22.210 1.00 97.00 90 GLN A C 1
ATOM 763 O O . GLN A 1 90 ? -1.066 9.707 22.352 1.00 97.00 90 GLN A O 1
ATOM 768 N N . VAL A 1 91 ? -0.702 7.824 21.183 1.00 92.25 91 VAL A N 1
ATOM 769 C CA . VAL A 1 91 ? -1.738 8.074 20.182 1.00 92.25 91 VAL A CA 1
ATOM 770 C C . VAL A 1 91 ? -2.991 7.297 20.589 1.00 92.25 91 VAL A C 1
ATOM 772 O O . VAL A 1 91 ? -2.999 6.067 20.526 1.00 92.25 91 VAL A O 1
ATOM 775 N N . PRO A 1 92 ? -4.069 7.972 21.029 1.00 89.62 92 PRO A N 1
ATOM 776 C CA . PRO A 1 92 ? -5.291 7.277 21.394 1.00 89.62 92 PRO A CA 1
ATOM 777 C C . PRO A 1 92 ? -5.938 6.651 20.159 1.00 89.62 92 PRO A C 1
ATOM 779 O O . PRO A 1 92 ? -5.916 7.210 19.059 1.00 89.62 92 PRO A O 1
ATOM 782 N N . PHE A 1 93 ? -6.598 5.513 20.357 1.00 84.19 93 PHE A N 1
ATOM 783 C CA . PHE A 1 93 ? -7.460 4.958 19.326 1.00 84.19 93 PHE A CA 1
ATOM 784 C C . PHE A 1 93 ? -8.636 5.909 19.069 1.00 84.19 93 PHE A C 1
ATOM 786 O O . PHE A 1 93 ? -9.425 6.198 19.970 1.00 84.19 93 PHE A O 1
ATOM 793 N N . VAL A 1 94 ? -8.770 6.367 17.825 1.00 87.75 94 VAL A N 1
ATOM 794 C CA . VAL A 1 94 ? -9.866 7.234 17.382 1.00 87.75 94 VAL A CA 1
ATOM 795 C C . VAL A 1 94 ? -10.679 6.555 16.289 1.00 87.75 94 VAL A C 1
ATOM 797 O O . VAL A 1 94 ? -10.152 5.873 15.410 1.00 87.75 94 VAL A O 1
ATOM 800 N N . GLN A 1 95 ? -11.995 6.747 16.330 1.00 88.62 95 GLN A N 1
ATOM 801 C CA . GLN A 1 95 ? -12.881 6.241 15.288 1.00 88.62 95 GLN A CA 1
ATOM 802 C C . GLN A 1 95 ? -12.643 7.006 13.979 1.00 88.62 95 GLN A C 1
ATOM 804 O O . GLN A 1 95 ? -12.496 8.226 13.973 1.00 88.62 95 GLN A O 1
ATOM 809 N N . THR A 1 96 ? -12.647 6.297 12.848 1.00 90.31 96 THR A N 1
ATOM 810 C CA . THR A 1 96 ? -12.483 6.926 11.528 1.00 90.31 96 THR A CA 1
ATOM 811 C C . THR A 1 96 ? -13.629 7.889 11.204 1.00 90.31 96 THR A C 1
ATOM 813 O O . THR A 1 96 ? -14.804 7.580 11.419 1.00 90.31 96 THR A O 1
ATOM 816 N N . ALA A 1 97 ? -13.313 9.041 10.607 1.00 90.62 97 ALA A N 1
ATOM 817 C CA . ALA A 1 97 ? -14.321 9.965 10.090 1.00 90.62 97 ALA A CA 1
ATOM 818 C C . ALA A 1 97 ? -15.111 9.368 8.904 1.00 90.62 97 ALA A C 1
ATOM 820 O O . ALA A 1 97 ? -16.284 9.696 8.721 1.00 90.62 97 ALA A O 1
ATOM 821 N N . VAL A 1 98 ? -14.512 8.431 8.160 1.00 92.94 98 VAL A N 1
ATOM 822 C CA . VAL A 1 98 ? -15.078 7.808 6.954 1.00 92.94 98 VAL A CA 1
ATOM 823 C C . VAL A 1 98 ? -16.133 6.765 7.334 1.00 92.94 98 VAL A C 1
ATOM 825 O O . VAL A 1 98 ? -15.809 5.635 7.702 1.00 92.94 98 VAL A O 1
ATOM 828 N N . LYS A 1 99 ? -17.417 7.130 7.254 1.00 91.12 99 LYS A N 1
ATOM 829 C CA . LYS A 1 99 ? -18.536 6.255 7.658 1.00 91.12 99 LYS A CA 1
ATOM 830 C C . LYS A 1 99 ? -18.634 4.991 6.804 1.00 91.12 99 LYS A C 1
ATOM 832 O O . LYS A 1 99 ? -18.975 3.935 7.328 1.00 91.12 99 LYS A O 1
ATOM 837 N N . GLU A 1 100 ? -18.284 5.069 5.523 1.00 92.31 100 GLU A N 1
ATOM 838 C CA . GLU A 1 100 ? -18.294 3.935 4.592 1.00 92.31 100 GLU A CA 1
ATOM 839 C C . GLU A 1 100 ? -17.331 2.818 5.022 1.00 92.31 100 GLU A C 1
ATOM 841 O O . GLU A 1 100 ? -17.579 1.642 4.759 1.00 92.31 100 GLU A O 1
ATOM 846 N N . ALA A 1 101 ? -16.250 3.155 5.734 1.00 89.06 101 ALA A N 1
ATOM 847 C CA . ALA A 1 101 ? -15.343 2.158 6.299 1.00 89.06 101 ALA A CA 1
ATOM 848 C C . ALA A 1 101 ? -15.994 1.339 7.429 1.00 89.06 101 ALA A C 1
ATOM 850 O O . ALA A 1 101 ? -15.547 0.231 7.717 1.00 89.06 101 ALA A O 1
ATOM 851 N N . CYS A 1 102 ? -17.063 1.846 8.048 1.00 91.44 102 CYS A N 1
ATOM 852 C CA . CYS A 1 102 ? -17.781 1.158 9.118 1.00 91.44 102 CYS A CA 1
ATOM 853 C C . CYS A 1 102 ? -18.857 0.185 8.609 1.00 91.44 102 CYS A C 1
ATOM 855 O O . CYS A 1 102 ? -19.298 -0.660 9.386 1.00 91.44 102 CYS A O 1
ATOM 857 N N . SER A 1 103 ? -19.268 0.261 7.334 1.00 90.62 103 SER A N 1
ATOM 858 C CA . SER A 1 103 ? -20.387 -0.529 6.786 1.00 90.62 103 SER A CA 1
ATOM 859 C C . SER A 1 103 ? -20.205 -2.043 6.947 1.00 90.62 103 SER A C 1
ATOM 861 O O . SER A 1 103 ? -21.171 -2.752 7.225 1.00 90.62 103 SER A O 1
ATOM 863 N N . TYR A 1 104 ? -18.962 -2.515 6.840 1.00 88.88 104 TYR A N 1
ATOM 864 C CA . TYR A 1 104 ? -18.580 -3.925 6.964 1.00 88.88 104 TYR A CA 1
ATOM 865 C C . TYR A 1 104 ? -17.602 -4.163 8.125 1.00 88.88 104 TYR A C 1
ATOM 867 O O . TYR A 1 104 ? -16.818 -5.102 8.091 1.00 88.88 104 TYR A O 1
ATOM 875 N N . CYS A 1 105 ? -17.586 -3.278 9.127 1.00 90.56 105 CYS A N 1
ATOM 876 C CA . CYS A 1 105 ? -16.694 -3.417 10.275 1.00 90.56 105 CYS A CA 1
ATOM 877 C C . CYS A 1 105 ? -17.280 -4.399 11.299 1.00 90.56 105 CYS A C 1
ATOM 879 O O . CYS A 1 105 ? -18.340 -4.131 11.873 1.00 90.56 105 CYS A O 1
ATOM 881 N N . ASP A 1 106 ? -16.561 -5.486 11.580 1.00 93.06 106 ASP A N 1
ATOM 882 C CA . ASP A 1 106 ? -16.958 -6.495 12.575 1.00 93.06 106 ASP A CA 1
ATOM 883 C C . ASP A 1 106 ? -17.014 -5.928 14.001 1.00 93.06 106 ASP A C 1
ATOM 885 O O . ASP A 1 106 ? -17.789 -6.375 14.842 1.00 93.06 106 ASP A O 1
ATOM 889 N N . TYR A 1 107 ? -16.253 -4.864 14.261 1.00 90.69 107 TYR A N 1
ATOM 890 C CA . TYR A 1 107 ? -16.168 -4.210 15.567 1.00 90.69 107 TYR A CA 1
ATOM 891 C C . TYR A 1 107 ? -17.224 -3.114 15.780 1.00 90.69 107 TYR A C 1
ATOM 893 O O . TYR A 1 107 ? -17.170 -2.403 16.786 1.00 90.69 107 TYR A O 1
ATOM 901 N N . LYS A 1 108 ? -18.193 -2.942 14.866 1.00 89.50 108 LYS A N 1
ATOM 902 C CA . LYS A 1 108 ? -19.212 -1.875 14.960 1.00 89.50 108 LYS A CA 1
ATOM 903 C C . LYS A 1 108 ? -20.049 -1.928 16.245 1.00 89.50 108 LYS A C 1
ATOM 905 O O . LYS A 1 108 ? -20.481 -0.893 16.736 1.00 89.50 108 LYS A O 1
ATOM 910 N N . THR A 1 109 ? -20.248 -3.119 16.811 1.00 88.56 109 THR A N 1
ATOM 911 C CA . THR A 1 109 ? -20.986 -3.319 18.071 1.00 88.56 109 THR A CA 1
ATOM 912 C C . THR A 1 109 ? -20.166 -2.931 19.303 1.00 88.56 109 THR A C 1
ATOM 914 O O . THR A 1 109 ? -20.733 -2.539 20.319 1.00 88.56 109 THR A O 1
ATOM 917 N N . LEU A 1 110 ? -18.836 -3.006 19.212 1.00 89.94 110 LEU A N 1
ATOM 918 C CA . LEU A 1 110 ? -17.913 -2.652 20.291 1.00 89.94 110 LEU A CA 1
ATOM 919 C C . LEU A 1 110 ? -17.559 -1.167 20.272 1.00 89.94 110 LEU A C 1
ATOM 921 O O . LEU A 1 110 ? -17.383 -0.563 21.327 1.00 89.94 110 LEU A O 1
ATOM 925 N N . CYS A 1 111 ? -17.465 -0.570 19.081 1.00 87.94 111 CYS A N 1
ATOM 926 C CA . CYS A 1 111 ? -16.993 0.803 18.937 1.00 87.94 111 CYS A CA 1
ATOM 927 C C . CYS A 1 111 ? -18.026 1.858 19.363 1.00 87.94 111 CYS A C 1
ATOM 929 O O . CYS A 1 111 ? -17.648 3.015 19.502 1.00 87.94 111 CYS A O 1
ATOM 931 N N . LYS A 1 112 ? -19.296 1.471 19.580 1.00 81.00 112 LYS A N 1
ATOM 932 C CA . LYS A 1 112 ? -20.399 2.347 20.029 1.00 81.00 112 LYS A CA 1
ATOM 933 C C . LYS A 1 112 ? -20.554 3.626 19.188 1.00 81.00 112 LYS A C 1
ATOM 935 O O . LYS A 1 112 ? -20.852 4.688 19.731 1.00 81.00 112 LYS A O 1
ATOM 940 N N . ARG A 1 113 ? -20.305 3.522 17.879 1.00 76.25 113 ARG A N 1
ATOM 941 C CA . ARG A 1 113 ? -20.609 4.584 16.913 1.00 76.25 113 ARG A CA 1
ATOM 942 C C . ARG A 1 113 ? -22.096 4.622 16.587 1.00 76.25 113 ARG A C 1
ATOM 944 O O . ARG A 1 113 ? -22.690 3.526 16.507 1.00 76.25 113 ARG A O 1
#

Foldseek 3Di:
DLDLQDAPVPDPVVVLVQLVVLVVCVVVDDDPFDFGFDQPPVCPPPPPDDRWDWDADPVRDIDTRGGSVVCCVPSVVSVVVVVCLVPDPVRDDDDGPHVNVVPPDPCVVVVVD

Sequence (113 aa):
MFDRNLKPADRPKHILQTFLYGYLYAAENEHNVITPGLFFTKKVFDEQFTTNLSYKDEQNVKNTIENYYDFENEFIPRIRACVEEIFNPQVPFVQTAVKEACSYCDYKTLCKR

Solvent-accessible surface area (backbone atoms only — not comparable to full-atom values): 7300 Å² total; per-residue (Å²): 121,86,64,79,77,57,50,65,89,76,41,61,63,67,56,58,52,44,52,53,49,48,53,56,49,56,74,78,42,97,68,98,68,48,63,49,63,50,84,56,75,94,42,66,85,42,97,80,57,68,40,67,40,69,49,65,53,98,84,67,50,81,42,72,48,66,43,46,74,84,46,42,83,59,48,53,58,53,54,48,53,55,52,53,53,76,70,33,86,89,55,75,94,72,84,73,86,43,64,73,59,51,77,81,41,89,56,50,82,76,68,72,115

Radius of gyration: 17.32 Å; Cα contacts (8 Å, |Δi|>4): 86; chains: 1; bounding box: 41×30×49 Å

Mean predicted aligned error: 4.44 Å

Secondary structure (DSSP, 8-state):
---TTS-GGGS-HHHHHHHHHHHHHHHH---S----B---GGGTTSTT---B-EEE-TT--EEE---THHHHHHHHHHHHHHHHHHT-TTS-----S-GGGGTT-GGGGTTT-

Nearest PDB structures (foldseek):
  5k36-assembly1_J  TM=2.502E-01  e=1.554E+00  Saccharomyces cerevisiae S288C